Protein AF-A0A6V7MA58-F1 (afdb_monomer_lite)

Radius of gyration: 16.31 Å; chains: 1; bounding box: 36×34×51 Å

Structure (mmCIF, N/CA/C/O backbone):
data_AF-A0A6V7MA58-F1
#
_entry.id   AF-A0A6V7MA58-F1
#
loop_
_atom_site.group_PDB
_atom_site.id
_atom_site.type_symbol
_atom_site.label_atom_id
_atom_site.label_alt_id
_atom_site.label_comp_id
_atom_site.label_asym_id
_atom_site.label_entity_id
_atom_site.label_seq_id
_atom_site.pdbx_PDB_ins_code
_atom_site.Cartn_x
_atom_site.Cartn_y
_atom_site.Cartn_z
_atom_site.occupancy
_atom_site.B_iso_or_equiv
_atom_site.auth_seq_id
_atom_site.auth_comp_id
_atom_site.auth_asym_id
_atom_site.auth_atom_id
_atom_site.pdbx_PDB_model_num
ATOM 1 N N . PHE A 1 1 ? 10.858 -15.280 -13.497 1.00 64.12 1 PHE A N 1
ATOM 2 C CA . PHE A 1 1 ? 10.508 -16.595 -12.907 1.00 64.12 1 PHE A CA 1
ATOM 3 C C . PHE A 1 1 ? 9.187 -16.596 -12.134 1.00 64.12 1 PHE A C 1
ATOM 5 O O . PHE A 1 1 ? 8.558 -17.642 -12.085 1.00 64.12 1 PHE A O 1
ATOM 12 N N . MET A 1 2 ? 8.738 -15.466 -11.569 1.00 82.06 2 MET A N 1
ATOM 13 C CA . MET A 1 2 ? 7.497 -15.390 -10.778 1.00 82.06 2 MET A CA 1
ATOM 14 C C . MET A 1 2 ? 6.199 -15.415 -11.614 1.00 82.06 2 MET A C 1
ATOM 16 O O . MET A 1 2 ? 5.171 -15.884 -11.141 1.00 82.06 2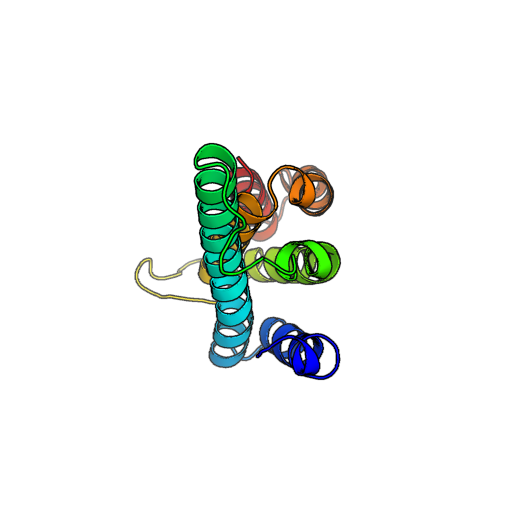 MET A O 1
ATOM 20 N N . GLU A 1 3 ? 6.257 -14.970 -12.872 1.00 86.44 3 GLU A N 1
ATOM 21 C CA . GLU A 1 3 ? 5.096 -14.755 -13.756 1.00 86.44 3 GLU A CA 1
ATOM 22 C C . GLU A 1 3 ? 4.090 -15.923 -13.848 1.00 86.44 3 GLU A C 1
ATOM 24 O O . GLU A 1 3 ? 2.900 -15.669 -13.667 1.00 86.44 3 GLU A O 1
ATOM 29 N N . PRO A 1 4 ? 4.500 -17.200 -14.010 1.00 90.25 4 PRO A N 1
ATOM 30 C CA . PRO A 1 4 ? 3.549 -18.317 -14.083 1.00 90.25 4 PRO A CA 1
ATOM 31 C C . PRO A 1 4 ? 2.786 -18.571 -12.775 1.00 90.25 4 PRO A C 1
ATOM 33 O O . PRO A 1 4 ? 1.743 -19.219 -12.786 1.00 90.25 4 PRO A O 1
ATOM 36 N N . TYR A 1 5 ? 3.318 -18.089 -11.650 1.00 92.38 5 TYR A N 1
ATOM 37 C CA . TYR A 1 5 ? 2.793 -18.335 -10.308 1.00 92.38 5 TYR A CA 1
ATOM 38 C C . TYR A 1 5 ? 2.060 -17.123 -9.732 1.00 92.38 5 TYR A C 1
ATOM 40 O O . TYR A 1 5 ? 1.258 -17.292 -8.814 1.00 92.38 5 TYR A O 1
ATOM 48 N N . MET A 1 6 ? 2.315 -15.921 -10.268 1.00 92.81 6 MET A N 1
ATOM 49 C CA . MET A 1 6 ? 1.823 -14.671 -9.694 1.00 92.81 6 MET A CA 1
ATOM 50 C C . MET A 1 6 ? 0.297 -14.642 -9.612 1.00 92.81 6 MET A C 1
ATOM 52 O O . MET A 1 6 ? -0.258 -14.551 -8.525 1.00 92.81 6 MET A O 1
ATOM 56 N N . GLY A 1 7 ? -0.387 -14.785 -10.747 1.00 88.75 7 GLY A N 1
ATOM 57 C CA . GLY A 1 7 ? -1.852 -14.801 -10.779 1.00 88.75 7 GLY A CA 1
ATOM 58 C C . GLY A 1 7 ? -2.472 -16.031 -10.098 1.00 88.75 7 GLY A C 1
ATOM 59 O O . GLY A 1 7 ? -3.339 -15.864 -9.243 1.00 88.75 7 GLY A O 1
ATOM 60 N N . PRO A 1 8 ? -2.055 -17.266 -10.446 1.00 91.06 8 PRO A N 1
ATOM 61 C CA . PRO A 1 8 ? -2.737 -18.469 -9.966 1.00 91.06 8 PRO A CA 1
ATOM 62 C C . PRO A 1 8 ? -2.562 -18.773 -8.476 1.00 91.06 8 PRO A C 1
ATOM 64 O O . PRO A 1 8 ? -3.412 -19.456 -7.910 1.00 91.06 8 PRO A O 1
ATOM 67 N N . ALA A 1 9 ? -1.460 -18.339 -7.857 1.00 93.44 9 ALA A N 1
ATOM 68 C CA . ALA A 1 9 ? -1.109 -18.767 -6.504 1.00 93.44 9 ALA A CA 1
ATOM 69 C C . ALA A 1 9 ? -0.612 -17.628 -5.614 1.00 93.44 9 ALA A C 1
ATOM 71 O O . ALA A 1 9 ? -1.154 -17.435 -4.531 1.00 93.44 9 ALA A O 1
ATOM 72 N N . LEU A 1 10 ? 0.398 -16.866 -6.040 1.00 95.50 10 LEU A N 1
ATOM 73 C CA . LEU A 1 10 ? 1.043 -15.902 -5.143 1.00 95.50 10 LEU A CA 1
ATOM 74 C C . LEU A 1 10 ? 0.101 -14.759 -4.766 1.00 95.50 10 LEU A C 1
ATOM 76 O O . LEU A 1 10 ? -0.019 -14.466 -3.586 1.00 95.50 10 LEU A O 1
ATOM 80 N N . PHE A 1 11 ? -0.616 -14.184 -5.734 1.00 97.06 11 PHE A N 1
ATOM 81 C CA . PHE A 1 11 ? -1.577 -13.108 -5.496 1.00 97.06 11 PHE A CA 1
ATOM 82 C C . PHE A 1 11 ? -2.646 -13.466 -4.446 1.00 97.06 11 PHE A C 1
ATOM 84 O O . PHE A 1 11 ? -2.759 -12.732 -3.465 1.00 97.06 11 PHE A O 1
ATOM 91 N N . PRO A 1 12 ? -3.426 -14.563 -4.583 1.00 97.12 12 PRO A N 1
ATOM 92 C CA . PRO A 1 12 ? -4.436 -14.886 -3.578 1.00 97.12 12 PRO A CA 1
ATOM 93 C C . PRO A 1 12 ? -3.822 -15.208 -2.208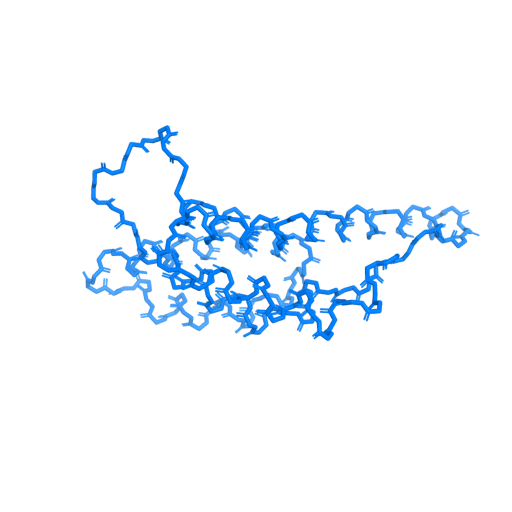 1.00 97.12 12 PRO A C 1
ATOM 95 O O . PRO A 1 12 ? -4.365 -14.761 -1.203 1.00 97.12 12 PRO A O 1
ATOM 98 N N . ILE A 1 13 ? -2.682 -15.912 -2.159 1.00 98.00 13 ILE A N 1
ATOM 99 C CA . ILE A 1 13 ? -2.011 -16.269 -0.897 1.00 98.00 13 ILE A CA 1
ATOM 100 C C . ILE A 1 13 ? -1.535 -15.018 -0.153 1.00 98.00 13 ILE A C 1
ATOM 102 O O . ILE A 1 13 ? -1.769 -14.883 1.046 1.00 98.00 13 ILE A O 1
ATOM 106 N N . THR A 1 14 ? -0.864 -14.093 -0.842 1.00 98.19 14 THR A N 1
ATOM 107 C CA . THR A 1 14 ? -0.298 -12.902 -0.196 1.00 98.19 14 THR A CA 1
ATOM 108 C C . THR A 1 14 ? -1.384 -11.903 0.174 1.00 98.19 14 THR A C 1
ATOM 110 O O . THR A 1 14 ? -1.308 -11.300 1.241 1.00 98.19 14 THR A O 1
ATOM 113 N N . LEU A 1 15 ? -2.441 -11.781 -0.637 1.00 98.06 15 LEU A N 1
ATOM 114 C CA . LEU A 1 15 ? -3.599 -10.953 -0.301 1.00 98.06 15 LEU A CA 1
ATOM 115 C C . LEU A 1 15 ? -4.362 -11.492 0.920 1.00 98.06 15 LEU A C 1
ATOM 117 O O . LEU A 1 15 ? -4.815 -10.707 1.752 1.00 98.06 15 LEU A O 1
ATOM 121 N N . GLU A 1 16 ? -4.511 -12.813 1.040 1.00 98.12 16 GLU A N 1
ATOM 122 C CA . GLU A 1 16 ? -5.082 -13.440 2.236 1.00 98.12 16 GLU A CA 1
ATOM 123 C C . GLU A 1 16 ? -4.187 -13.206 3.458 1.00 98.12 16 GLU A C 1
ATOM 125 O O . GLU A 1 16 ? -4.687 -12.796 4.505 1.00 98.12 16 GLU A O 1
ATOM 130 N N . ALA A 1 17 ? -2.867 -13.359 3.304 1.00 98.50 17 ALA A N 1
ATOM 131 C CA . ALA A 1 17 ? -1.909 -13.086 4.370 1.00 98.50 17 ALA A CA 1
ATOM 132 C C . ALA A 1 17 ? -2.025 -11.642 4.886 1.00 98.50 17 ALA A C 1
ATOM 134 O O . ALA A 1 17 ? -2.172 -11.455 6.090 1.00 98.50 17 ALA A O 1
ATOM 135 N N . MET A 1 18 ? -2.083 -10.635 4.001 1.00 98.44 18 MET A N 1
ATOM 136 C CA . MET A 1 18 ? -2.266 -9.221 4.383 1.00 98.44 18 MET A CA 1
ATOM 137 C C . MET A 1 18 ? -3.524 -8.976 5.229 1.00 98.44 18 MET A C 1
ATOM 139 O O . MET A 1 18 ? -3.548 -8.064 6.053 1.00 98.44 18 MET A O 1
ATOM 143 N N . ARG A 1 19 ? -4.585 -9.761 5.015 1.00 98.06 19 ARG A N 1
ATOM 144 C CA . ARG A 1 19 ? -5.864 -9.631 5.730 1.00 98.06 19 ARG A CA 1
ATOM 145 C C . ARG A 1 19 ? -5.900 -10.386 7.052 1.00 98.06 19 ARG A C 1
ATOM 147 O O . ARG A 1 19 ? -6.858 -10.218 7.796 1.00 98.06 19 ARG A O 1
ATOM 154 N N . SER A 1 20 ? -4.885 -11.193 7.346 1.00 98.00 20 SER A N 1
ATOM 155 C CA . SER A 1 20 ? -4.795 -11.957 8.586 1.00 98.00 20 SER A CA 1
ATOM 156 C C . SER A 1 20 ? -4.909 -11.055 9.818 1.00 98.00 20 SER A C 1
ATOM 158 O O . SER A 1 20 ? -4.357 -9.951 9.845 1.00 98.00 20 SER A O 1
ATOM 160 N N . ASP A 1 21 ? -5.590 -11.549 10.851 1.00 96.00 21 ASP A N 1
ATOM 161 C CA . ASP A 1 21 ? -5.599 -10.951 12.194 1.00 96.00 21 ASP A CA 1
ATOM 162 C C . ASP A 1 21 ? -4.353 -11.341 13.012 1.00 96.00 21 ASP A C 1
ATOM 164 O O . ASP A 1 21 ? -4.151 -10.849 14.115 1.00 96.00 21 ASP A O 1
ATOM 168 N N . ILE A 1 22 ? -3.520 -12.247 12.487 1.00 97.69 22 ILE A N 1
ATOM 169 C CA . ILE A 1 22 ? -2.215 -12.586 13.061 1.00 97.69 22 ILE A CA 1
ATOM 170 C C . ILE A 1 22 ? -1.179 -11.633 12.468 1.00 97.69 22 ILE A C 1
ATOM 172 O O . ILE A 1 22 ? -0.857 -11.751 11.281 1.00 97.69 22 ILE A O 1
ATOM 176 N N . ASP A 1 23 ? -0.644 -10.735 13.293 1.00 96.25 23 ASP A N 1
ATOM 177 C CA . ASP A 1 23 ? 0.266 -9.665 12.867 1.00 96.25 23 ASP A CA 1
ATOM 178 C C . ASP A 1 23 ? 1.477 -10.175 12.086 1.00 96.25 23 ASP A C 1
ATOM 180 O O . ASP A 1 23 ? 1.757 -9.663 11.008 1.00 96.25 23 ASP A O 1
ATOM 184 N N . GLU A 1 24 ? 2.139 -11.240 12.546 1.00 97.50 24 GLU A N 1
ATOM 185 C CA . GLU A 1 24 ? 3.292 -11.837 11.851 1.00 97.50 24 GLU A CA 1
ATOM 186 C C . GLU A 1 24 ? 2.954 -12.280 10.414 1.00 97.50 24 GLU A C 1
ATOM 188 O O . GLU A 1 24 ? 3.763 -12.142 9.496 1.00 97.50 24 GLU A O 1
ATOM 193 N N . VAL A 1 25 ? 1.733 -12.778 10.196 1.00 98.38 25 VAL A N 1
ATOM 194 C CA . VAL A 1 25 ? 1.257 -13.202 8.871 1.00 98.38 25 VAL A CA 1
ATOM 195 C C . VAL A 1 25 ? 0.897 -11.989 8.015 1.00 98.38 25 VAL A C 1
ATOM 197 O O . VAL A 1 25 ? 1.250 -11.944 6.835 1.00 98.38 25 VAL A O 1
ATOM 200 N N . ALA A 1 26 ? 0.229 -10.994 8.606 1.00 98.50 26 ALA A N 1
ATOM 201 C CA . ALA A 1 26 ? -0.116 -9.750 7.925 1.00 98.50 26 ALA A CA 1
ATOM 202 C C . ALA A 1 26 ? 1.133 -9.001 7.457 1.00 98.50 26 ALA A C 1
ATOM 204 O O . ALA A 1 26 ? 1.205 -8.608 6.292 1.00 98.50 26 ALA A O 1
ATOM 205 N N . LEU A 1 27 ? 2.136 -8.886 8.331 1.00 98.44 27 LEU A N 1
ATOM 206 C CA . LEU A 1 27 ? 3.433 -8.291 8.028 1.00 98.44 27 LEU A CA 1
ATOM 207 C C . LEU A 1 27 ? 4.085 -8.977 6.829 1.00 98.44 27 LEU A C 1
ATOM 209 O O . LEU A 1 27 ? 4.484 -8.295 5.894 1.00 98.44 27 LEU A O 1
ATOM 213 N N . GLN A 1 28 ? 4.112 -10.312 6.790 1.00 98.50 28 GLN A N 1
ATOM 214 C CA . GLN A 1 28 ? 4.716 -11.030 5.667 1.00 98.50 28 GLN A CA 1
ATOM 215 C C . GLN A 1 28 ? 3.961 -10.822 4.343 1.00 98.50 28 GLN A C 1
ATOM 217 O O . GLN A 1 28 ? 4.574 -10.766 3.274 1.00 98.50 28 GLN A O 1
ATOM 222 N N . GLY A 1 29 ? 2.631 -10.706 4.399 1.00 98.50 29 GLY A N 1
ATOM 223 C CA . GLY A 1 29 ? 1.810 -10.385 3.233 1.00 98.50 29 GLY A CA 1
ATOM 224 C C . GLY A 1 29 ? 2.065 -8.971 2.705 1.00 98.50 29 GLY A C 1
ATOM 225 O O . GLY A 1 29 ? 2.189 -8.789 1.496 1.00 98.50 29 GLY A O 1
ATOM 226 N N . ILE A 1 30 ? 2.163 -7.983 3.600 1.00 98.75 30 ILE A N 1
ATOM 227 C CA . ILE A 1 30 ? 2.451 -6.585 3.245 1.00 98.75 30 ILE A CA 1
ATOM 228 C C . ILE A 1 30 ? 3.871 -6.473 2.677 1.00 98.75 30 ILE A C 1
ATOM 230 O O . ILE A 1 30 ? 4.062 -5.910 1.602 1.00 98.75 30 ILE A O 1
ATOM 234 N N . GLU A 1 31 ? 4.842 -7.096 3.343 1.00 98.50 31 GLU A N 1
ATOM 235 C CA . GLU A 1 31 ? 6.251 -7.129 2.948 1.00 98.50 31 GLU A CA 1
ATOM 236 C C . GLU A 1 31 ? 6.447 -7.690 1.534 1.00 98.50 31 GLU A C 1
ATOM 238 O O . GLU A 1 31 ? 7.259 -7.184 0.762 1.00 98.50 31 GLU A O 1
ATOM 243 N N . PHE A 1 32 ? 5.671 -8.707 1.145 1.00 98.56 32 PHE A N 1
ATOM 244 C CA . PHE A 1 32 ? 5.702 -9.220 -0.224 1.00 98.56 32 PHE A CA 1
ATOM 245 C C . PHE A 1 32 ? 5.411 -8.121 -1.256 1.00 98.56 32 PHE A C 1
ATOM 247 O O . PHE A 1 32 ? 6.123 -8.010 -2.252 1.00 98.56 32 PHE A O 1
ATOM 254 N N . TRP A 1 33 ? 4.380 -7.306 -1.022 1.00 98.62 33 TRP A N 1
ATOM 255 C CA . TRP A 1 33 ? 3.978 -6.251 -1.952 1.00 98.62 33 TRP A CA 1
ATOM 256 C C . TRP A 1 33 ? 4.865 -5.012 -1.882 1.00 98.62 33 TRP A C 1
ATOM 258 O O . TRP A 1 33 ? 5.064 -4.385 -2.920 1.00 98.62 33 TRP A O 1
ATOM 268 N N . SER A 1 34 ? 5.456 -4.714 -0.722 1.00 98.62 34 SER A N 1
ATOM 269 C CA . SER A 1 34 ? 6.537 -3.726 -0.608 1.00 98.62 34 SER A CA 1
ATOM 270 C C . SER A 1 34 ? 7.719 -4.102 -1.506 1.00 98.62 34 SER A C 1
ATOM 272 O O . SER A 1 34 ? 8.110 -3.316 -2.362 1.00 98.62 34 SER A O 1
ATOM 274 N N . ASN A 1 35 ? 8.197 -5.348 -1.418 1.00 98.12 35 ASN A N 1
ATOM 275 C CA . ASN A 1 35 ? 9.299 -5.835 -2.255 1.00 98.12 35 ASN A CA 1
ATOM 276 C C . ASN A 1 35 ? 8.950 -5.861 -3.754 1.00 98.12 35 ASN A C 1
ATOM 278 O O . ASN A 1 35 ? 9.808 -5.595 -4.593 1.00 98.12 35 ASN A O 1
ATOM 282 N N . VAL A 1 36 ? 7.700 -6.186 -4.115 1.00 98.06 36 VAL A N 1
ATOM 283 C CA . VAL A 1 36 ? 7.252 -6.098 -5.517 1.00 98.06 36 VAL A CA 1
ATOM 284 C C . VAL A 1 36 ? 7.294 -4.651 -6.007 1.00 98.06 36 VAL A C 1
ATOM 286 O O . VAL A 1 36 ? 7.747 -4.420 -7.122 1.00 98.06 36 VAL A O 1
ATOM 289 N N . ALA A 1 37 ? 6.835 -3.691 -5.200 1.00 98.12 37 ALA A N 1
ATOM 290 C CA . ALA A 1 37 ? 6.856 -2.280 -5.569 1.00 98.12 37 ALA A CA 1
ATOM 291 C C . ALA A 1 37 ? 8.292 -1.762 -5.761 1.00 98.12 37 ALA A C 1
ATOM 293 O O . ALA A 1 37 ? 8.557 -1.134 -6.784 1.00 98.12 37 ALA A O 1
ATOM 294 N N . ASP A 1 38 ? 9.210 -2.084 -4.844 1.00 97.69 38 ASP A N 1
ATOM 295 C CA . ASP A 1 38 ? 10.626 -1.698 -4.938 1.00 97.69 38 ASP A CA 1
ATOM 296 C C . ASP A 1 38 ? 11.300 -2.265 -6.195 1.00 97.69 38 ASP A C 1
ATOM 298 O O . ASP A 1 38 ? 11.887 -1.520 -6.980 1.00 97.69 38 ASP A O 1
ATOM 302 N N . GLU A 1 39 ? 11.151 -3.568 -6.457 1.00 96.81 39 GLU A N 1
ATOM 303 C CA . GLU A 1 39 ? 11.722 -4.186 -7.663 1.00 96.81 39 GLU A CA 1
ATOM 304 C C . GLU A 1 39 ? 11.125 -3.569 -8.941 1.00 96.81 39 GLU A C 1
ATOM 306 O O . GLU A 1 39 ? 11.829 -3.376 -9.931 1.00 96.81 39 GLU A O 1
ATOM 311 N N . GLU A 1 40 ? 9.828 -3.242 -8.959 1.00 97.31 40 GLU A N 1
ATOM 312 C CA . GLU A 1 40 ? 9.205 -2.617 -10.131 1.00 97.31 40 GLU A CA 1
ATOM 313 C C . GLU A 1 40 ? 9.643 -1.158 -10.341 1.00 97.31 40 GLU A C 1
ATOM 315 O O . GLU A 1 40 ? 9.694 -0.723 -11.495 1.00 97.31 40 GLU A O 1
ATOM 320 N N . VAL A 1 41 ? 10.019 -0.433 -9.280 1.00 96.56 41 VAL A N 1
ATOM 321 C CA . VAL A 1 41 ? 10.672 0.885 -9.381 1.00 96.56 41 VAL A CA 1
ATOM 322 C C . VAL A 1 41 ? 12.062 0.746 -10.002 1.00 96.56 41 VAL A C 1
ATOM 324 O O . VAL A 1 41 ? 12.351 1.425 -10.990 1.00 96.56 41 VAL A O 1
ATOM 327 N N . ASP A 1 42 ? 12.889 -0.175 -9.502 1.00 96.12 42 ASP A N 1
ATOM 328 C CA . ASP A 1 42 ? 14.236 -0.423 -10.035 1.00 96.12 42 ASP A CA 1
ATOM 329 C C . ASP A 1 42 ? 14.195 -0.816 -11.522 1.00 96.12 42 ASP A C 1
ATOM 331 O O . ASP A 1 42 ? 14.970 -0.313 -12.340 1.00 96.12 42 ASP A O 1
ATOM 335 N N . LEU A 1 43 ? 13.241 -1.671 -11.907 1.00 95.81 43 LEU A N 1
ATOM 336 C CA . LEU A 1 43 ? 13.031 -2.060 -13.304 1.00 95.81 43 LEU A CA 1
ATOM 337 C C . LEU A 1 43 ? 12.599 -0.878 -14.185 1.00 95.81 43 LEU A C 1
ATOM 339 O O . LEU A 1 43 ? 13.005 -0.811 -15.346 1.00 95.81 43 LEU A O 1
ATOM 343 N N . SER A 1 44 ? 11.798 0.050 -13.654 1.00 94.56 44 SER A N 1
ATOM 344 C CA . SER A 1 44 ? 11.404 1.272 -14.366 1.00 94.56 44 SER A CA 1
ATOM 345 C C . SER A 1 44 ? 12.600 2.206 -14.585 1.00 94.56 44 SER A C 1
ATOM 347 O O . SER A 1 44 ? 12.740 2.805 -15.653 1.00 94.56 44 SER A O 1
ATOM 349 N N . MET A 1 45 ? 13.504 2.299 -13.605 1.00 93.81 45 MET A N 1
ATOM 350 C CA . MET A 1 45 ? 14.753 3.053 -13.747 1.00 93.81 45 MET A CA 1
ATOM 351 C C . MET A 1 45 ? 15.675 2.424 -14.803 1.00 93.81 45 MET A C 1
ATOM 353 O O . MET A 1 45 ? 16.159 3.133 -15.687 1.00 93.81 45 MET A O 1
ATOM 357 N N . GLU A 1 46 ? 15.861 1.097 -14.774 1.00 94.56 46 GLU A N 1
ATOM 358 C CA . GLU A 1 46 ? 16.654 0.372 -15.783 1.00 94.56 46 GLU A CA 1
ATOM 359 C C . GLU A 1 46 ? 16.093 0.582 -17.200 1.00 94.56 46 GLU A C 1
ATOM 361 O O . GLU A 1 46 ? 16.852 0.784 -18.153 1.00 94.56 46 GLU A O 1
ATOM 366 N N . GLU A 1 47 ? 14.765 0.553 -17.352 1.00 93.94 47 GLU A N 1
ATOM 367 C CA . GLU A 1 47 ? 14.094 0.814 -18.626 1.00 93.94 47 GLU A CA 1
ATOM 368 C C . GLU A 1 47 ? 14.394 2.224 -19.152 1.00 93.94 47 GLU A C 1
ATOM 370 O O . GLU A 1 47 ? 14.751 2.372 -20.326 1.00 93.94 47 GLU A O 1
ATOM 375 N N . GLY A 1 48 ? 14.323 3.240 -18.286 1.00 93.38 48 GLY A N 1
ATOM 376 C CA . GLY A 1 48 ? 14.674 4.620 -18.624 1.00 93.38 48 GLY A CA 1
ATOM 377 C C . GLY A 1 48 ? 16.123 4.763 -19.099 1.00 93.38 48 GLY A C 1
ATOM 378 O O . GLY A 1 48 ? 16.372 5.282 -20.189 1.00 93.38 48 GLY A O 1
ATOM 379 N N . GLU A 1 49 ? 17.084 4.225 -18.344 1.00 94.62 49 GLU A N 1
ATOM 380 C CA . GLU A 1 49 ? 18.510 4.263 -18.704 1.00 94.62 49 GLU A CA 1
ATOM 381 C C . GLU A 1 49 ? 18.811 3.514 -20.012 1.00 94.62 49 GLU A C 1
ATOM 383 O O . GLU A 1 49 ? 19.630 3.945 -20.832 1.00 94.62 49 GLU A O 1
ATOM 388 N N . ALA A 1 50 ? 18.165 2.364 -20.226 1.00 94.38 50 ALA A N 1
ATOM 389 C CA . ALA A 1 50 ? 18.305 1.601 -21.458 1.00 94.38 50 ALA A CA 1
ATOM 390 C C . ALA A 1 50 ? 17.778 2.398 -22.659 1.00 94.38 50 ALA A C 1
ATOM 392 O O . ALA A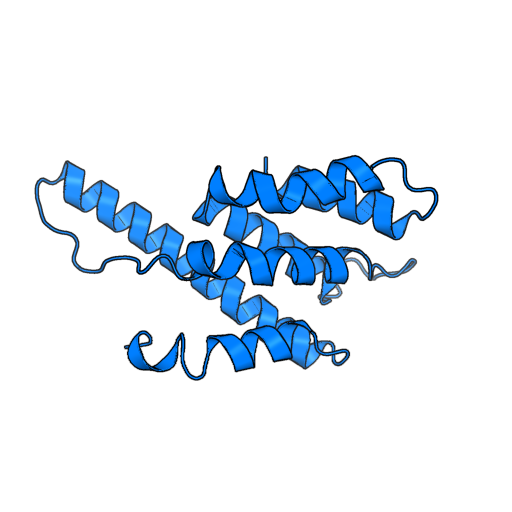 1 50 ? 18.457 2.470 -23.692 1.00 94.38 50 ALA A O 1
ATOM 393 N N . HIS A 1 51 ? 16.622 3.050 -22.496 1.00 93.56 51 HIS A N 1
ATOM 394 C CA . HIS A 1 51 ? 16.019 3.906 -23.510 1.00 93.56 51 HIS A CA 1
ATOM 395 C C . HIS A 1 51 ? 16.927 5.087 -23.882 1.00 93.56 51 HIS A C 1
ATOM 397 O O . HIS A 1 51 ? 17.194 5.296 -25.067 1.00 93.56 51 HIS A O 1
ATOM 403 N N . GLU A 1 52 ? 17.474 5.802 -22.895 1.00 95.06 52 GLU A N 1
ATOM 404 C CA . GLU A 1 52 ? 18.430 6.899 -23.115 1.00 95.06 52 GLU A CA 1
ATOM 405 C C . GLU A 1 52 ? 19.722 6.426 -23.799 1.00 95.06 52 GLU A C 1
ATOM 407 O O . GLU A 1 52 ? 20.269 7.110 -24.667 1.00 95.06 52 GLU A O 1
ATOM 412 N N . GLY A 1 53 ? 20.188 5.221 -23.463 1.00 94.12 53 GLY A N 1
ATOM 413 C CA . GLY A 1 53 ? 21.338 4.577 -24.095 1.00 94.12 53 GLY A CA 1
ATOM 414 C C . GLY A 1 53 ? 21.065 3.976 -25.480 1.00 94.12 53 GLY A C 1
ATOM 415 O O . GLY A 1 53 ? 21.979 3.403 -26.076 1.00 94.12 53 GLY A O 1
ATOM 416 N N . GLY A 1 54 ? 19.832 4.054 -25.995 1.00 95.12 54 GLY A N 1
ATOM 417 C CA . GLY A 1 54 ? 19.447 3.494 -27.293 1.00 95.12 54 GLY A CA 1
ATOM 418 C C . GLY A 1 54 ? 19.530 1.964 -27.366 1.00 95.12 54 GLY A C 1
ATOM 419 O O . GLY A 1 54 ? 19.731 1.408 -28.449 1.00 95.12 54 GLY A O 1
ATOM 420 N N . ARG A 1 55 ? 19.406 1.273 -26.226 1.00 93.94 55 ARG A N 1
ATOM 421 C CA . ARG A 1 55 ? 19.460 -0.192 -26.115 1.00 93.94 55 ARG A CA 1
ATOM 422 C C . ARG A 1 55 ? 18.172 -0.742 -25.491 1.00 93.94 55 ARG A C 1
ATOM 424 O O . ARG A 1 55 ? 17.513 -0.038 -24.736 1.00 93.94 55 ARG A O 1
ATOM 431 N N . PRO A 1 56 ? 17.788 -1.997 -25.773 1.00 90.94 56 PRO A N 1
ATOM 432 C CA . PRO A 1 56 ? 16.684 -2.622 -25.051 1.00 90.94 56 PRO A CA 1
ATOM 433 C C . PRO A 1 56 ? 17.073 -2.895 -23.582 1.00 90.94 56 PRO A C 1
ATOM 435 O O . PRO A 1 56 ? 18.244 -3.203 -23.324 1.00 90.94 56 PRO A O 1
ATOM 438 N N . PRO A 1 57 ? 16.120 -2.821 -22.633 1.00 92.00 57 PRO A N 1
ATOM 439 C CA . PRO A 1 57 ? 16.367 -3.177 -21.237 1.00 92.00 57 PRO A CA 1
ATOM 440 C C . PRO A 1 57 ? 16.601 -4.684 -21.083 1.00 92.00 57 PRO A C 1
ATOM 442 O O . PRO A 1 57 ? 16.131 -5.489 -21.894 1.00 92.00 57 PRO A O 1
ATOM 445 N N . SER A 1 58 ? 17.357 -5.083 -20.055 1.00 89.12 58 SER A N 1
ATOM 446 C CA . SER A 1 58 ? 17.694 -6.496 -19.837 1.00 89.12 58 SER A CA 1
ATOM 447 C C . SER A 1 58 ? 16.558 -7.261 -19.159 1.00 89.12 58 SER A C 1
ATOM 449 O O . SER A 1 58 ? 16.346 -8.449 -19.424 1.00 89.12 58 SER A O 1
ATOM 451 N N . LYS A 1 59 ? 15.796 -6.557 -18.323 1.00 88.94 59 LYS A N 1
ATOM 452 C CA . LYS A 1 59 ? 14.571 -7.017 -17.680 1.00 88.94 59 LYS A CA 1
ATOM 453 C C . LYS A 1 59 ? 13.485 -5.967 -17.865 1.00 88.94 59 LYS A C 1
ATOM 455 O O . LYS A 1 59 ? 13.770 -4.796 -18.063 1.00 88.94 59 LYS A O 1
ATOM 460 N N . VAL A 1 60 ? 12.232 -6.402 -17.811 1.00 89.81 60 VAL A N 1
ATOM 461 C CA . VAL A 1 60 ? 11.071 -5.513 -17.910 1.00 89.81 60 VAL A CA 1
ATOM 462 C C . VAL A 1 60 ? 10.121 -5.793 -16.760 1.00 89.81 60 VAL A C 1
ATOM 464 O O . VAL A 1 60 ? 9.883 -6.959 -16.420 1.00 89.81 60 VAL A O 1
ATOM 467 N N . SER A 1 61 ? 9.573 -4.724 -16.187 1.00 93.19 61 SER A N 1
ATOM 468 C CA . SER A 1 61 ? 8.493 -4.821 -15.211 1.00 93.19 61 SER A CA 1
ATOM 469 C C . SER A 1 61 ? 7.261 -5.476 -15.841 1.00 93.19 61 SER A C 1
ATOM 471 O O . SER A 1 61 ? 7.020 -5.400 -17.051 1.00 93.19 61 SER A O 1
ATOM 473 N N . ARG A 1 62 ? 6.482 -6.175 -15.014 1.00 94.44 62 ARG A N 1
ATOM 474 C CA . ARG A 1 62 ? 5.177 -6.726 -15.407 1.00 94.44 62 ARG A CA 1
ATOM 475 C C . ARG A 1 62 ? 4.019 -5.918 -14.830 1.00 94.44 62 ARG A C 1
ATOM 477 O O . ARG A 1 62 ? 2.871 -6.241 -15.130 1.00 94.44 62 ARG A O 1
ATOM 484 N N . TYR A 1 63 ? 4.324 -4.869 -14.067 1.00 95.69 63 TYR A N 1
ATOM 485 C CA . TYR A 1 63 ? 3.367 -3.971 -13.431 1.00 95.69 63 TYR A CA 1
ATOM 486 C C . TYR A 1 63 ? 2.360 -4.717 -12.544 1.00 95.69 63 TYR A C 1
ATOM 488 O O . TYR A 1 63 ? 1.159 -4.425 -12.548 1.00 95.69 63 TYR A O 1
ATOM 496 N N . TYR A 1 64 ? 2.842 -5.709 -11.793 1.00 97.44 64 TYR A N 1
ATOM 497 C CA . TYR A 1 64 ? 2.048 -6.465 -10.836 1.00 97.44 64 TYR A CA 1
ATOM 498 C C . TYR A 1 64 ? 1.488 -5.561 -9.743 1.00 97.44 64 TYR A C 1
ATOM 500 O O . TYR A 1 64 ? 0.308 -5.700 -9.418 1.00 97.44 64 TYR A O 1
ATOM 508 N N . ALA A 1 65 ? 2.286 -4.623 -9.216 1.00 97.50 65 ALA A N 1
ATOM 509 C CA . ALA A 1 65 ? 1.827 -3.674 -8.205 1.00 97.50 65 ALA A CA 1
ATOM 510 C C . ALA A 1 65 ? 0.643 -2.860 -8.743 1.00 97.50 65 ALA A C 1
ATOM 512 O O . ALA A 1 65 ? -0.439 -2.853 -8.150 1.00 97.50 65 ALA A O 1
ATOM 513 N N . LYS A 1 66 ? 0.799 -2.291 -9.947 1.00 97.38 66 LYS A N 1
ATOM 514 C CA . LYS A 1 66 ? -0.248 -1.523 -10.636 1.00 97.38 66 LYS A CA 1
ATOM 515 C C . LYS A 1 66 ? -1.518 -2.341 -10.875 1.00 97.38 66 LYS A C 1
ATOM 517 O O . LYS A 1 66 ? -2.619 -1.846 -10.643 1.00 97.38 66 LYS A O 1
ATOM 522 N N . GLY A 1 67 ? -1.383 -3.592 -11.319 1.00 97.31 67 GLY A N 1
ATOM 523 C CA . GLY A 1 67 ? -2.518 -4.493 -11.547 1.00 97.31 67 GLY A CA 1
ATOM 524 C C . GLY A 1 67 ? -3.248 -4.909 -10.264 1.00 97.31 67 GLY A C 1
ATOM 525 O O . GLY A 1 67 ? -4.441 -5.212 -10.305 1.00 97.31 67 GLY A O 1
ATOM 526 N N . ALA A 1 68 ? -2.555 -4.899 -9.126 1.00 97.94 68 ALA A N 1
ATOM 527 C CA . ALA A 1 68 ? -3.089 -5.306 -7.834 1.00 97.94 68 ALA A CA 1
ATOM 528 C C . ALA A 1 68 ? -3.671 -4.147 -7.002 1.00 97.94 68 ALA A C 1
ATOM 530 O O . ALA A 1 68 ? -4.413 -4.417 -6.056 1.00 97.94 68 ALA A O 1
ATOM 531 N N . LEU A 1 69 ? -3.408 -2.879 -7.353 1.00 98.31 69 LEU A N 1
ATOM 532 C CA . LEU A 1 69 ? -3.789 -1.689 -6.568 1.00 98.31 69 LEU A CA 1
ATOM 533 C C . LEU A 1 69 ? -5.223 -1.712 -6.033 1.00 98.31 69 LEU A C 1
ATOM 535 O O . LEU A 1 69 ? -5.446 -1.443 -4.853 1.00 98.31 69 LEU A O 1
ATOM 539 N N . MET A 1 70 ? -6.195 -2.078 -6.876 1.00 98.12 70 MET A N 1
ATOM 540 C CA . MET A 1 70 ? -7.611 -2.102 -6.488 1.00 98.12 70 MET A CA 1
ATOM 541 C C . MET A 1 70 ? -7.927 -3.082 -5.345 1.00 98.12 70 MET A C 1
ATOM 543 O O . MET A 1 70 ? -8.963 -2.945 -4.698 1.00 98.12 70 MET A O 1
ATOM 547 N N . TYR A 1 71 ? -7.055 -4.064 -5.108 1.00 98.38 71 TYR A N 1
ATOM 548 C CA . TYR A 1 71 ? -7.170 -5.055 -4.040 1.00 98.38 71 TYR A CA 1
ATOM 549 C C . TYR A 1 71 ? -6.273 -4.729 -2.845 1.00 98.38 71 TYR A C 1
ATOM 551 O O . TYR A 1 71 ? -6.685 -4.971 -1.712 1.00 98.38 71 TYR A O 1
ATOM 559 N N . LEU A 1 72 ? -5.078 -4.181 -3.091 1.00 98.62 72 LEU A N 1
ATOM 560 C CA . LEU A 1 72 ? -4.095 -3.872 -2.049 1.00 98.62 72 LEU A CA 1
ATOM 561 C C . LEU A 1 72 ? -4.485 -2.635 -1.246 1.00 98.62 72 LEU A C 1
ATOM 563 O O . LEU A 1 72 ? -4.524 -2.689 -0.019 1.00 98.62 72 LEU A O 1
ATOM 567 N N . VAL A 1 73 ? -4.818 -1.536 -1.930 1.00 98.56 73 VAL A N 1
ATOM 568 C CA . VAL A 1 73 ? -5.067 -0.239 -1.287 1.00 98.56 73 VAL A CA 1
ATOM 569 C C . VAL A 1 73 ? -6.173 -0.317 -0.226 1.00 98.56 73 VAL A C 1
ATOM 571 O O . VAL A 1 73 ? -5.938 0.173 0.877 1.00 98.56 73 VAL A O 1
ATOM 574 N N . PRO A 1 74 ? -7.331 -0.971 -0.463 1.00 98.38 74 PRO A N 1
ATOM 575 C CA . PRO A 1 74 ? -8.348 -1.113 0.578 1.00 98.38 74 PRO A CA 1
ATOM 576 C C . PRO A 1 74 ? -7.851 -1.853 1.827 1.00 98.38 74 PRO A C 1
ATOM 578 O O . PRO A 1 74 ? -8.198 -1.461 2.936 1.00 98.38 74 PRO A O 1
ATOM 581 N N . VAL A 1 75 ? -7.022 -2.891 1.661 1.00 98.50 75 VAL A N 1
ATOM 582 C CA . VAL A 1 75 ? -6.480 -3.674 2.785 1.00 98.50 75 VAL A CA 1
ATOM 583 C C . VAL A 1 75 ? -5.460 -2.856 3.573 1.00 98.50 75 VAL A C 1
ATOM 585 O O . VAL A 1 75 ? -5.510 -2.834 4.798 1.00 98.50 75 VAL A O 1
ATOM 588 N N . LEU A 1 76 ? -4.568 -2.141 2.884 1.00 98.69 76 LEU A N 1
ATOM 589 C CA . LEU A 1 76 ? -3.585 -1.262 3.523 1.00 98.69 76 LEU A CA 1
ATOM 590 C C . LEU A 1 76 ? -4.268 -0.139 4.309 1.00 98.69 76 LEU A C 1
ATOM 592 O O . LEU A 1 76 ? -3.922 0.105 5.460 1.00 98.69 76 LEU A O 1
ATOM 596 N N . ILE A 1 77 ? -5.284 0.495 3.721 1.00 98.31 77 ILE A N 1
ATOM 597 C CA . ILE A 1 77 ? -6.090 1.523 4.388 1.00 98.31 77 ILE A CA 1
ATOM 598 C C . ILE A 1 77 ? -6.794 0.959 5.623 1.00 98.31 77 ILE A C 1
ATOM 600 O O . ILE A 1 77 ? -6.802 1.606 6.666 1.00 98.31 77 ILE A O 1
ATOM 604 N N . GLU A 1 78 ? -7.362 -0.245 5.541 1.00 97.75 78 GLU A N 1
ATOM 605 C CA . GLU A 1 78 ? -7.968 -0.888 6.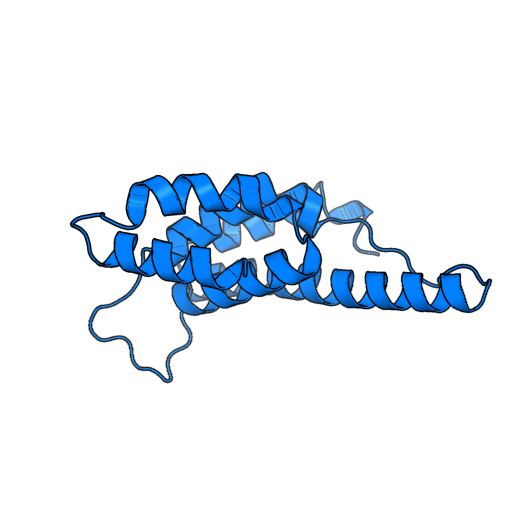705 1.00 97.75 78 GLU A CA 1
ATOM 606 C C . GLU A 1 78 ? -6.934 -1.114 7.817 1.00 97.75 78 GLU A C 1
ATOM 608 O O . GLU A 1 78 ? -7.198 -0.774 8.972 1.00 97.75 78 GLU A O 1
ATOM 613 N N . LYS A 1 79 ? -5.743 -1.629 7.482 1.00 97.81 79 LYS A N 1
ATOM 614 C CA . LYS A 1 79 ? -4.652 -1.826 8.450 1.00 97.81 79 LYS A CA 1
ATOM 615 C C . LYS A 1 79 ? -4.174 -0.515 9.067 1.00 97.81 79 LYS A C 1
ATOM 617 O O . LYS A 1 79 ? -3.943 -0.491 10.272 1.00 97.81 79 LYS A O 1
ATOM 622 N N . LEU A 1 80 ? -4.135 0.575 8.299 1.00 97.75 80 LEU A N 1
ATOM 623 C CA . LEU A 1 80 ? -3.827 1.905 8.830 1.00 97.75 80 LEU A CA 1
ATOM 624 C C . LEU A 1 80 ? -4.802 2.336 9.929 1.00 97.75 80 LEU A C 1
ATOM 626 O O . LEU A 1 80 ? -4.397 3.070 10.810 1.00 97.75 80 LEU A O 1
ATOM 630 N N . THR A 1 81 ? -6.059 1.874 9.937 1.00 97.25 81 THR A N 1
ATOM 631 C CA . THR A 1 81 ? -7.025 2.219 11.006 1.00 97.25 81 THR A CA 1
ATOM 632 C C . THR A 1 81 ? -6.839 1.427 12.304 1.00 97.25 81 THR A C 1
ATOM 634 O O . THR A 1 81 ? -7.615 1.592 13.246 1.00 97.25 81 THR A O 1
ATOM 637 N N . LYS A 1 82 ? -5.855 0.524 12.369 1.00 95.25 82 LYS A N 1
ATOM 638 C CA . LYS A 1 82 ? -5.605 -0.351 13.524 1.00 95.25 82 LYS A CA 1
ATOM 639 C C . LYS A 1 82 ? -4.516 0.206 14.442 1.00 95.25 82 LYS A C 1
ATOM 641 O O . LYS A 1 82 ? -3.786 -0.568 15.047 1.00 95.25 82 LYS A O 1
ATOM 646 N N . GLN A 1 83 ? -4.399 1.532 14.553 1.00 92.50 83 GLN A N 1
ATOM 647 C CA . GLN A 1 83 ? -3.426 2.140 15.463 1.00 92.50 83 GLN A CA 1
ATOM 648 C C . GLN A 1 83 ? -3.778 1.860 16.934 1.00 92.50 83 GLN A C 1
ATOM 650 O O . GLN A 1 83 ? -4.948 1.938 17.346 1.00 92.50 83 GLN A O 1
ATOM 655 N N . GLU A 1 84 ? -2.752 1.600 17.741 1.00 88.31 84 GLU A N 1
ATOM 656 C CA . GLU A 1 84 ? -2.857 1.526 19.199 1.00 88.31 84 GLU A CA 1
ATOM 657 C C . GLU A 1 84 ? -2.603 2.902 19.837 1.00 88.31 84 GLU A C 1
ATOM 659 O O . GLU A 1 84 ? -1.841 3.710 19.318 1.00 88.31 84 GLU A O 1
ATOM 664 N N . GLU A 1 85 ? -3.273 3.207 20.956 1.00 81.38 85 GLU A N 1
ATOM 665 C CA . GLU A 1 85 ? -3.139 4.518 21.632 1.00 81.38 85 GLU A CA 1
ATOM 666 C C . GLU A 1 85 ? -1.792 4.693 22.342 1.00 81.38 85 GLU A C 1
ATOM 668 O O . GLU A 1 85 ? -1.358 5.819 22.576 1.00 81.38 85 GLU A O 1
ATOM 673 N N . PHE A 1 86 ? -1.150 3.579 22.689 1.00 83.38 86 PHE A N 1
ATOM 674 C CA . PHE A 1 86 ? 0.121 3.524 23.405 1.00 83.38 86 PHE A CA 1
ATOM 675 C C . PHE A 1 86 ? 1.105 2.626 22.653 1.00 83.38 86 PHE A C 1
ATOM 677 O O . PHE A 1 86 ? 1.728 1.756 23.253 1.00 83.38 86 PHE A O 1
ATOM 684 N N . ASP A 1 87 ? 1.175 2.813 21.335 1.00 79.88 87 ASP A N 1
ATOM 685 C CA . ASP A 1 87 ? 2.143 2.132 20.479 1.00 79.88 87 ASP A CA 1
ATOM 686 C C . ASP A 1 87 ? 3.559 2.611 20.828 1.00 79.88 87 ASP A C 1
ATOM 688 O O . ASP A 1 87 ? 3.802 3.821 20.916 1.00 79.88 87 ASP A O 1
ATOM 692 N N . ASP A 1 88 ? 4.480 1.676 21.058 1.00 84.44 88 ASP A N 1
ATOM 693 C CA . ASP A 1 88 ? 5.896 2.003 21.214 1.00 84.44 88 ASP A CA 1
ATOM 694 C C . ASP A 1 88 ? 6.426 2.478 19.853 1.00 84.44 88 ASP A C 1
ATOM 696 O O . ASP A 1 88 ? 6.131 1.886 18.811 1.00 84.44 88 ASP A O 1
ATOM 700 N N . GLU A 1 89 ? 7.193 3.568 19.820 1.00 76.75 89 GLU A N 1
ATOM 701 C CA . GLU A 1 89 ? 7.757 4.077 18.567 1.00 76.75 89 GLU A CA 1
ATOM 702 C C . GLU A 1 89 ? 8.667 3.028 17.907 1.00 76.75 89 GLU A C 1
ATOM 704 O O . GLU A 1 89 ? 8.647 2.910 16.677 1.00 76.75 89 GLU A O 1
ATOM 709 N N . ASP A 1 90 ? 9.347 2.206 18.713 1.00 85.12 90 ASP A N 1
ATOM 710 C CA . ASP A 1 90 ? 10.282 1.173 18.261 1.00 85.12 90 ASP A CA 1
ATOM 711 C C . ASP A 1 90 ? 9.595 -0.119 17.761 1.00 85.12 90 ASP A C 1
ATOM 713 O O . ASP A 1 90 ? 10.229 -0.924 17.071 1.00 85.12 90 ASP A O 1
ATOM 717 N N . ASP A 1 91 ? 8.301 -0.321 18.042 1.00 89.44 91 ASP A N 1
ATOM 718 C CA . ASP A 1 91 ? 7.585 -1.539 17.643 1.00 89.44 91 ASP A CA 1
ATOM 719 C C . ASP A 1 91 ? 7.168 -1.506 16.165 1.00 89.44 91 ASP A C 1
ATOM 721 O O . ASP A 1 91 ? 6.575 -0.544 15.678 1.00 89.44 91 ASP A O 1
ATOM 725 N N . TRP A 1 92 ? 7.433 -2.583 15.421 1.00 93.56 92 TRP A N 1
ATOM 726 C CA . TRP A 1 92 ? 7.014 -2.709 14.022 1.00 93.56 92 TRP A CA 1
ATOM 727 C C . TRP A 1 92 ? 5.732 -3.533 13.898 1.00 93.56 92 TRP A C 1
ATOM 729 O O . TRP A 1 92 ? 5.750 -4.756 14.033 1.00 93.56 92 TRP A O 1
ATOM 739 N N . ASN A 1 93 ? 4.618 -2.861 13.607 1.00 95.19 93 ASN A N 1
ATOM 740 C CA . ASN A 1 93 ? 3.288 -3.466 13.528 1.00 95.19 93 ASN A CA 1
ATOM 741 C C . ASN A 1 93 ? 2.667 -3.346 12.116 1.00 95.19 93 ASN A C 1
ATOM 743 O O . ASN A 1 93 ? 3.176 -2.604 11.263 1.00 95.19 93 ASN A O 1
ATOM 747 N N . PRO A 1 94 ? 1.554 -4.057 11.832 1.00 97.31 94 PRO A N 1
ATOM 748 C CA . PRO A 1 94 ? 0.913 -4.016 10.517 1.00 97.31 94 PRO A CA 1
ATOM 749 C C . PRO A 1 94 ? 0.460 -2.624 10.064 1.00 97.31 94 PRO A C 1
ATOM 751 O O . PRO A 1 94 ? 0.440 -2.373 8.863 1.00 97.31 94 PRO A O 1
ATOM 754 N N . SER A 1 95 ? 0.111 -1.717 10.983 1.00 96.62 95 SER A N 1
ATOM 755 C CA . SER A 1 95 ? -0.281 -0.345 10.631 1.00 96.62 95 SER A CA 1
ATOM 756 C C . SER A 1 95 ? 0.911 0.447 10.079 1.00 96.62 95 SER A C 1
ATOM 758 O O . SER A 1 95 ? 0.840 0.983 8.970 1.00 96.62 95 SER A O 1
ATOM 760 N N . LYS A 1 96 ? 2.049 0.443 10.789 1.00 95.56 96 LYS A N 1
ATOM 761 C CA . LYS A 1 96 ? 3.295 1.089 10.333 1.00 95.56 96 LYS A CA 1
ATOM 762 C C . LYS A 1 96 ? 3.776 0.499 9.004 1.00 95.56 96 LYS A C 1
ATOM 764 O O . LYS A 1 96 ? 4.078 1.243 8.068 1.00 95.56 96 LYS A O 1
ATOM 769 N N . SER A 1 97 ? 3.757 -0.831 8.889 1.00 97.62 97 SER A N 1
ATOM 770 C CA . SER A 1 97 ? 4.105 -1.537 7.651 1.00 97.62 97 SER A CA 1
ATOM 771 C C . SER A 1 97 ? 3.178 -1.175 6.489 1.00 97.62 97 SER A C 1
ATOM 773 O O . SER A 1 97 ? 3.654 -0.926 5.380 1.00 97.62 97 SER A O 1
ATOM 775 N N . ALA A 1 98 ? 1.869 -1.053 6.733 1.00 98.31 98 ALA A N 1
ATOM 776 C CA . ALA A 1 98 ? 0.915 -0.650 5.708 1.00 98.31 98 ALA A CA 1
ATOM 777 C C . ALA A 1 98 ? 1.162 0.777 5.197 1.00 98.31 98 ALA A C 1
ATOM 779 O O . ALA A 1 98 ? 1.037 1.019 3.998 1.00 98.31 98 ALA A O 1
ATOM 780 N N . GLY A 1 99 ? 1.550 1.704 6.079 1.00 97.69 99 GLY A N 1
ATOM 781 C CA . GLY A 1 99 ? 1.921 3.069 5.700 1.00 97.69 99 GLY A CA 1
ATOM 782 C C . GLY A 1 99 ? 3.132 3.116 4.769 1.00 97.69 99 GLY A C 1
ATOM 783 O O . GLY A 1 99 ? 3.076 3.765 3.724 1.00 97.69 99 GLY A O 1
ATOM 784 N N . VAL A 1 100 ? 4.193 2.373 5.100 1.00 97.88 100 VAL A N 1
ATOM 785 C CA . VAL A 1 100 ? 5.380 2.262 4.236 1.00 97.88 100 VAL A CA 1
ATOM 786 C C . VAL A 1 100 ? 5.034 1.594 2.907 1.00 97.88 100 VAL A C 1
ATOM 788 O O . VAL A 1 100 ? 5.378 2.121 1.854 1.00 97.88 100 VAL A O 1
ATOM 791 N N . CYS A 1 101 ? 4.284 0.491 2.925 1.00 98.62 101 CYS A N 1
ATOM 792 C CA . CYS A 1 101 ? 3.853 -0.182 1.700 1.00 98.62 101 CYS A CA 1
ATOM 793 C C . CYS A 1 101 ? 3.030 0.748 0.792 1.00 98.62 101 CYS A C 1
ATOM 795 O O . CYS A 1 101 ? 3.227 0.768 -0.422 1.00 98.62 101 CYS A O 1
ATOM 797 N N . LEU A 1 102 ? 2.146 1.574 1.365 1.00 98.56 102 LEU A N 1
ATOM 798 C CA . LEU A 1 102 ? 1.363 2.546 0.603 1.00 98.56 102 LEU A CA 1
ATOM 799 C C . LEU A 1 102 ? 2.246 3.620 -0.053 1.00 98.56 102 LEU A C 1
ATOM 801 O O . LEU A 1 102 ? 1.982 3.986 -1.197 1.00 98.56 102 LEU A O 1
ATOM 805 N N . MET A 1 103 ? 3.303 4.081 0.629 1.00 98.31 103 MET A N 1
ATOM 806 C CA . MET A 1 103 ? 4.297 5.001 0.055 1.00 98.31 103 MET A CA 1
ATOM 807 C C . MET A 1 103 ? 5.058 4.365 -1.110 1.00 98.31 103 MET A C 1
ATOM 809 O O . MET A 1 103 ? 5.182 4.977 -2.168 1.00 98.31 103 MET A O 1
ATOM 813 N N . LEU A 1 104 ? 5.517 3.122 -0.948 1.00 98.38 104 LEU A N 1
ATOM 814 C CA . LEU A 1 104 ? 6.219 2.394 -2.009 1.00 98.38 104 LEU A CA 1
ATOM 815 C C . LEU A 1 104 ? 5.320 2.177 -3.229 1.00 98.38 104 LEU A C 1
ATOM 817 O O . LEU A 1 104 ? 5.733 2.412 -4.363 1.00 98.38 104 LEU A O 1
ATOM 821 N N . LEU A 1 105 ? 4.054 1.813 -3.010 1.00 98.56 105 LEU A N 1
ATOM 822 C CA . LEU A 1 105 ? 3.069 1.714 -4.086 1.00 98.56 105 LEU A CA 1
ATOM 823 C C . LEU A 1 105 ? 2.821 3.065 -4.765 1.00 98.56 105 LEU A C 1
ATOM 825 O O . LEU A 1 105 ? 2.625 3.091 -5.979 1.00 98.56 105 LEU A O 1
ATOM 829 N N . ALA A 1 106 ? 2.833 4.175 -4.024 1.00 98.12 106 ALA A N 1
ATOM 830 C CA . ALA A 1 106 ? 2.693 5.504 -4.605 1.00 98.12 106 ALA A CA 1
ATOM 831 C C . ALA A 1 106 ? 3.897 5.880 -5.476 1.00 98.12 106 ALA A C 1
ATOM 833 O O . ALA A 1 106 ? 3.701 6.348 -6.594 1.00 98.12 106 ALA A O 1
ATOM 834 N N . SER A 1 107 ? 5.124 5.603 -5.023 1.00 96.75 107 SER A N 1
ATOM 835 C CA . SER A 1 107 ? 6.335 5.798 -5.833 1.00 96.75 107 SER A CA 1
ATOM 836 C C . SER A 1 107 ? 6.373 4.885 -7.064 1.00 96.75 107 SER A C 1
ATOM 838 O O . SER A 1 107 ? 6.790 5.315 -8.131 1.00 96.75 107 SER A O 1
ATOM 840 N N . CYS A 1 108 ? 5.896 3.644 -6.941 1.00 97.69 108 CYS A N 1
ATOM 841 C CA . CYS A 1 108 ? 5.883 2.656 -8.021 1.00 97.69 108 CYS A CA 1
ATOM 842 C C . CYS A 1 108 ? 4.789 2.911 -9.074 1.00 97.69 108 CYS A C 1
ATOM 844 O O . CYS A 1 108 ? 4.995 2.702 -10.269 1.00 97.69 108 CYS A O 1
ATOM 846 N N . CYS A 1 109 ? 3.593 3.322 -8.645 1.00 97.62 109 CYS A N 1
ATOM 847 C CA . CYS A 1 109 ? 2.416 3.416 -9.515 1.00 97.62 109 CYS A CA 1
ATOM 848 C C . CYS A 1 109 ? 1.994 4.852 -9.861 1.00 97.62 109 CYS A C 1
ATOM 850 O O . CYS A 1 109 ? 1.079 5.030 -10.682 1.00 97.62 109 CYS A O 1
ATOM 852 N N . GLU A 1 110 ? 2.633 5.845 -9.239 1.00 96.06 110 GLU A N 1
ATOM 853 C CA . GLU A 1 110 ? 2.438 7.278 -9.456 1.00 96.06 110 GLU A CA 1
ATOM 854 C C . GLU A 1 110 ? 0.945 7.661 -9.428 1.00 96.06 110 GLU A C 1
ATOM 856 O O . GLU A 1 110 ? 0.198 7.273 -8.527 1.00 96.06 110 GLU A O 1
ATOM 861 N N . GLU A 1 111 ? 0.454 8.370 -10.448 1.00 96.38 111 GLU A N 1
ATOM 862 C CA . GLU A 1 111 ? -0.936 8.831 -10.542 1.00 96.38 111 GLU A CA 1
ATOM 863 C C . GLU A 1 111 ? -1.977 7.701 -10.441 1.00 96.38 111 GLU A C 1
ATOM 865 O O . GLU A 1 111 ? -3.128 7.943 -10.068 1.00 96.38 111 GLU A O 1
ATOM 870 N N . SER A 1 112 ? -1.593 6.454 -10.741 1.00 97.88 112 SER A N 1
ATOM 871 C CA . SER A 1 112 ? -2.519 5.315 -10.763 1.00 97.88 112 SER A CA 1
ATOM 872 C C . SER A 1 112 ? -3.076 4.982 -9.376 1.00 97.88 112 SER A C 1
ATOM 874 O O . SER A 1 112 ? -4.164 4.419 -9.292 1.00 97.88 112 SER A O 1
ATOM 876 N N . ILE A 1 113 ? -2.369 5.323 -8.290 1.00 98.31 113 ILE A N 1
ATOM 877 C CA . ILE A 1 113 ? -2.823 5.035 -6.918 1.00 98.31 113 ILE A CA 1
ATOM 878 C C . ILE A 1 113 ? -3.888 6.024 -6.424 1.00 98.31 113 ILE A C 1
ATOM 880 O O . ILE A 1 113 ? -4.751 5.677 -5.613 1.00 98.31 113 ILE A O 1
ATOM 884 N N . VAL A 1 114 ? -3.864 7.256 -6.939 1.00 97.81 114 VAL A N 1
ATOM 885 C CA . VAL A 1 114 ? -4.652 8.394 -6.441 1.00 97.81 114 VAL A CA 1
ATOM 886 C C . VAL A 1 114 ? -6.164 8.108 -6.401 1.00 97.81 114 VAL A C 1
ATOM 888 O O . VAL A 1 114 ? -6.789 8.386 -5.369 1.00 97.81 114 VAL A O 1
ATOM 891 N N . PRO A 1 115 ? -6.790 7.510 -7.439 1.00 98.12 115 PRO A N 1
ATOM 892 C CA . PRO A 1 115 ? -8.221 7.201 -7.423 1.00 98.12 115 PRO A CA 1
ATOM 893 C C . PRO A 1 115 ? -8.624 6.174 -6.358 1.00 98.12 115 PRO A C 1
ATOM 895 O O . PRO A 1 115 ? -9.790 6.142 -5.967 1.00 98.12 115 PRO A O 1
ATOM 898 N N . HIS A 1 116 ? -7.685 5.348 -5.890 1.00 98.19 116 HIS A N 1
ATOM 899 C CA . HIS A 1 116 ? -7.936 4.314 -4.887 1.00 98.19 116 HIS A CA 1
ATOM 900 C C . HIS A 1 116 ? -7.842 4.852 -3.454 1.00 98.19 116 HIS A C 1
ATOM 902 O O . HIS A 1 116 ? -8.560 4.376 -2.579 1.00 98.19 116 HIS A O 1
ATOM 908 N N . VAL A 1 117 ? -7.002 5.865 -3.217 1.00 98.25 117 VAL A N 1
ATOM 909 C CA . VAL A 1 117 ? -6.752 6.426 -1.876 1.00 98.25 117 VAL A CA 1
ATOM 910 C C . VAL A 1 117 ? -7.651 7.625 -1.566 1.00 98.25 117 VAL A C 1
ATOM 912 O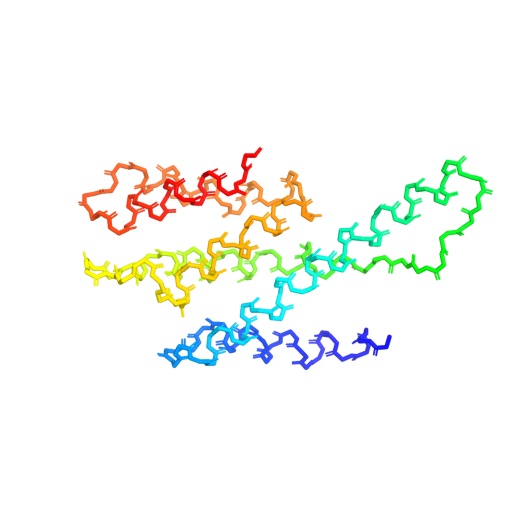 O . VAL A 1 117 ? -8.212 7.724 -0.473 1.00 98.25 117 VAL A O 1
ATOM 915 N N . LEU A 1 118 ? -7.847 8.536 -2.527 1.00 97.69 118 LEU A N 1
ATOM 916 C CA . LEU A 1 118 ? -8.582 9.784 -2.285 1.00 97.69 118 LEU A CA 1
ATOM 917 C C . LEU A 1 118 ? -10.018 9.624 -1.757 1.00 97.69 118 LEU A C 1
ATOM 919 O O . LEU A 1 118 ? -10.426 10.489 -0.974 1.00 97.69 118 LEU A O 1
ATOM 923 N N . PRO A 1 119 ? -10.814 8.608 -2.154 1.00 98.44 119 PRO A N 1
ATOM 924 C CA . PRO A 1 119 ? -12.147 8.418 -1.590 1.00 98.44 119 PRO A CA 1
ATOM 925 C C . PRO A 1 119 ? -12.116 8.274 -0.065 1.00 98.44 119 PRO A C 1
ATOM 927 O O . PRO A 1 119 ? -12.831 9.000 0.625 1.00 98.44 119 PRO A O 1
ATOM 930 N N . PHE A 1 120 ? -11.216 7.434 0.454 1.00 98.56 120 PHE A N 1
ATOM 931 C CA . PHE A 1 120 ? -11.057 7.220 1.891 1.00 98.56 120 PHE A CA 1
ATOM 932 C C . PHE A 1 120 ? -10.628 8.498 2.614 1.00 98.56 120 PHE A C 1
ATOM 934 O O . PHE A 1 120 ? -11.207 8.843 3.644 1.00 98.56 120 PHE A O 1
ATOM 941 N N . VAL A 1 121 ? -9.663 9.238 2.056 1.00 98.38 121 VAL A N 1
ATOM 942 C CA . VAL A 1 121 ? -9.184 10.500 2.644 1.00 98.38 121 VAL A CA 1
ATOM 943 C C . VAL A 1 121 ? -10.326 11.509 2.765 1.00 98.38 121 VAL A C 1
ATOM 945 O O . VAL A 1 121 ? -10.549 12.071 3.836 1.00 98.38 121 VAL A O 1
ATOM 948 N N . LYS A 1 122 ? -11.084 11.732 1.685 1.00 98.06 122 LYS A N 1
ATOM 949 C CA . LYS A 1 122 ? -12.194 12.701 1.673 1.00 98.06 122 LYS A CA 1
ATOM 950 C C . LYS A 1 122 ? -13.275 12.357 2.692 1.00 98.06 122 LYS A C 1
ATOM 952 O O . LYS A 1 122 ? -13.838 13.265 3.300 1.00 98.06 122 LYS A O 1
ATOM 957 N N . GLU A 1 123 ? -13.555 11.071 2.857 1.00 98.38 123 GLU A N 1
ATOM 958 C CA . GLU A 1 123 ? -14.540 10.575 3.812 1.00 98.38 123 GLU A CA 1
ATOM 959 C C . GLU A 1 123 ? -14.057 10.717 5.262 1.00 98.38 123 GLU A C 1
ATOM 961 O O . GLU A 1 123 ? -14.829 11.125 6.130 1.00 98.38 123 GLU A O 1
ATOM 966 N N . ASN A 1 124 ? -12.773 10.455 5.528 1.00 98.44 124 ASN A N 1
ATOM 967 C CA . ASN A 1 124 ? -12.288 10.238 6.891 1.00 98.44 124 ASN A CA 1
ATOM 968 C C . ASN A 1 124 ? -11.442 11.371 7.488 1.00 98.44 124 ASN A C 1
ATOM 970 O O . ASN A 1 124 ? -11.249 11.402 8.701 1.00 98.44 124 ASN A O 1
ATOM 974 N N . ILE A 1 125 ? -11.015 12.370 6.710 1.00 97.69 125 ILE A N 1
ATOM 975 C CA . ILE A 1 125 ? -10.162 13.473 7.204 1.00 97.69 125 ILE A CA 1
ATOM 976 C C . ILE A 1 125 ? -10.799 14.311 8.333 1.00 97.69 125 ILE A C 1
ATOM 978 O O . ILE A 1 125 ? -10.110 15.011 9.072 1.00 97.69 125 ILE A O 1
ATOM 982 N N . LYS A 1 126 ? -12.126 14.240 8.497 1.00 97.69 126 LYS A N 1
ATOM 983 C CA . LYS A 1 126 ? -12.885 14.877 9.592 1.00 97.69 126 LYS A CA 1
ATOM 984 C C . LYS A 1 126 ? -13.635 13.863 10.468 1.00 97.69 126 LYS A C 1
ATOM 986 O O . LYS A 1 126 ? -14.561 14.253 11.175 1.00 97.69 126 LYS A O 1
ATOM 991 N N . ASN A 1 127 ? -13.277 12.581 10.402 1.00 98.38 127 ASN A N 1
ATOM 992 C CA . ASN A 1 127 ? -13.943 11.522 11.156 1.00 98.38 127 ASN A CA 1
ATOM 993 C C . ASN A 1 127 ? -13.833 11.776 12.678 1.00 98.38 127 ASN A C 1
ATOM 995 O O . ASN A 1 127 ? -12.748 12.117 13.161 1.00 98.38 127 ASN A O 1
ATOM 999 N N . PRO A 1 128 ? -14.928 11.654 13.454 1.00 97.81 128 PRO A N 1
ATOM 1000 C CA . PRO A 1 128 ? -14.867 11.767 14.911 1.00 97.81 128 PRO A CA 1
ATOM 1001 C C . PRO A 1 128 ? -13.951 10.719 15.558 1.00 97.81 128 PRO A C 1
ATOM 1003 O O . PRO A 1 128 ? -13.325 11.021 16.573 1.00 97.81 128 PRO A O 1
ATOM 1006 N N . ASP A 1 129 ? -13.837 9.524 14.972 1.00 97.75 129 ASP A N 1
ATOM 1007 C CA . ASP A 1 129 ? -12.863 8.520 15.390 1.00 97.75 129 ASP A CA 1
ATOM 1008 C C . ASP A 1 129 ? -11.455 8.948 14.961 1.00 97.75 129 ASP A C 1
ATOM 1010 O O . ASP A 1 129 ? -11.178 9.196 13.782 1.00 97.75 129 ASP A O 1
ATOM 1014 N N . TRP A 1 130 ? -10.556 9.050 15.939 1.00 97.00 130 TRP A N 1
ATOM 1015 C CA . TRP A 1 130 ? -9.189 9.494 15.718 1.00 97.00 130 TRP A CA 1
ATOM 1016 C C . TRP A 1 130 ? -8.388 8.524 14.853 1.00 97.00 130 TRP A C 1
ATOM 1018 O O . TRP A 1 130 ? -7.578 9.004 14.065 1.00 97.00 130 TRP A O 1
ATOM 1028 N N . ARG A 1 131 ? -8.670 7.217 14.917 1.00 97.25 131 ARG A N 1
ATOM 1029 C CA . ARG A 1 131 ? -7.970 6.195 14.125 1.00 97.25 131 ARG A CA 1
ATOM 1030 C C . ARG A 1 131 ? -8.181 6.395 12.632 1.00 97.25 131 ARG A C 1
ATOM 1032 O O . ARG A 1 131 ? -7.234 6.447 11.853 1.00 97.25 131 ARG A O 1
ATOM 1039 N N . TYR A 1 132 ? -9.433 6.618 12.236 1.00 98.38 132 TYR A N 1
ATOM 1040 C CA . TYR A 1 132 ? -9.796 6.919 10.849 1.00 98.38 132 TYR A CA 1
ATOM 1041 C C . TYR A 1 132 ? -9.247 8.264 10.386 1.00 98.38 132 TYR A C 1
ATOM 1043 O O . TYR A 1 132 ? -8.802 8.396 9.247 1.00 98.38 132 TYR A O 1
ATOM 1051 N N . ARG A 1 133 ? -9.274 9.269 11.264 1.00 98.12 133 ARG A N 1
ATOM 1052 C CA . ARG A 1 133 ? -8.745 10.600 10.959 1.00 98.12 133 ARG A CA 1
ATOM 1053 C C . ARG A 1 133 ? -7.237 10.575 10.715 1.00 98.12 133 ARG A C 1
ATOM 1055 O O . ARG A 1 133 ? -6.761 11.200 9.772 1.00 98.12 133 ARG A O 1
ATOM 1062 N N . ASP A 1 134 ? -6.512 9.860 11.566 1.00 96.88 134 ASP A N 1
ATOM 1063 C CA . ASP A 1 134 ? -5.068 9.678 11.475 1.00 96.88 134 ASP A CA 1
ATOM 1064 C C . ASP A 1 134 ? -4.691 8.819 10.261 1.00 96.88 134 ASP A C 1
ATOM 1066 O O . ASP A 1 134 ? -3.879 9.239 9.441 1.00 96.88 134 ASP A O 1
ATOM 1070 N N . ALA A 1 135 ? -5.399 7.708 10.035 1.00 98.19 135 ALA A N 1
ATOM 1071 C CA . ALA A 1 135 ? -5.229 6.882 8.842 1.00 98.19 135 ALA A CA 1
ATOM 1072 C C . ALA A 1 135 ? -5.463 7.685 7.551 1.00 98.19 135 ALA A C 1
ATOM 1074 O O . ALA A 1 135 ? -4.749 7.501 6.569 1.00 98.19 135 ALA A O 1
ATOM 1075 N N . ALA A 1 136 ? -6.441 8.601 7.534 1.00 98.38 136 ALA A N 1
ATOM 1076 C CA . ALA A 1 136 ? -6.693 9.476 6.390 1.00 98.38 136 ALA A CA 1
ATOM 1077 C C . ALA A 1 136 ? -5.557 10.480 6.153 1.00 98.38 136 ALA A C 1
ATOM 1079 O O . ALA A 1 136 ? -5.222 10.749 5.000 1.00 98.38 136 ALA A O 1
ATOM 1080 N N . LEU A 1 137 ? -4.966 11.031 7.219 1.00 97.75 137 LEU A N 1
ATOM 1081 C CA . LEU A 1 137 ? -3.792 11.901 7.122 1.00 97.75 137 LEU A CA 1
ATOM 1082 C C . LEU A 1 137 ? -2.573 11.134 6.613 1.00 97.75 137 LEU A C 1
ATOM 1084 O O . LEU A 1 137 ? -1.923 11.602 5.681 1.00 97.75 137 LEU A O 1
ATOM 1088 N N . MET A 1 138 ? -2.309 9.955 7.179 1.00 97.62 138 MET A N 1
ATOM 1089 C CA . MET A 1 138 ? -1.215 9.081 6.767 1.00 97.62 138 MET A CA 1
ATOM 1090 C C . MET A 1 138 ? -1.365 8.687 5.298 1.00 97.62 138 MET A C 1
ATOM 1092 O O . MET A 1 138 ? -0.477 8.959 4.502 1.00 97.62 138 MET A O 1
ATOM 1096 N N . ALA A 1 139 ? -2.531 8.165 4.903 1.00 98.19 139 ALA A N 1
ATOM 1097 C CA . ALA A 1 139 ? -2.791 7.756 3.526 1.00 98.19 139 ALA A CA 1
ATOM 1098 C C . ALA A 1 139 ? -2.686 8.917 2.528 1.00 98.19 139 ALA A C 1
ATOM 1100 O O . ALA A 1 139 ? -2.206 8.723 1.415 1.00 98.19 139 ALA A O 1
ATOM 1101 N N . PHE A 1 140 ? -3.117 10.124 2.913 1.00 97.81 140 PHE A N 1
ATOM 1102 C CA . PHE A 1 140 ? -2.925 11.314 2.089 1.00 97.81 140 PHE A CA 1
ATOM 1103 C C . PHE A 1 140 ? -1.445 11.678 1.957 1.00 97.81 140 PHE A C 1
ATOM 1105 O O . PHE A 1 140 ? -0.995 11.932 0.847 1.00 97.81 140 PHE A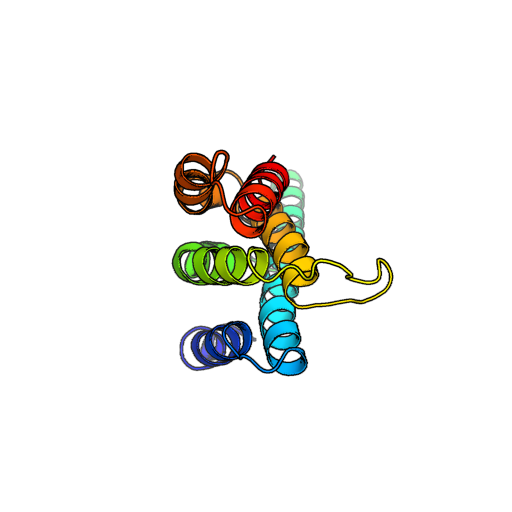 O 1
ATOM 1112 N N . GLY A 1 141 ? -0.695 11.675 3.061 1.00 97.12 141 GLY A N 1
ATOM 1113 C CA . GLY A 1 141 ? 0.741 11.949 3.061 1.00 97.12 141 GLY A CA 1
ATOM 1114 C C . GLY A 1 141 ? 1.551 10.924 2.269 1.00 97.12 141 GLY A C 1
ATOM 1115 O O . GLY A 1 141 ? 2.524 11.299 1.627 1.00 97.12 141 GLY A O 1
ATOM 1116 N N . SER A 1 142 ? 1.125 9.658 2.257 1.00 96.38 142 SER A N 1
ATOM 1117 C CA . SER A 1 142 ? 1.803 8.583 1.529 1.00 96.38 142 SER A CA 1
ATOM 1118 C C . SER A 1 142 ? 1.734 8.708 0.006 1.00 96.38 142 SER A C 1
ATOM 1120 O O . SER A 1 142 ? 2.518 8.054 -0.669 1.00 96.38 142 SER A O 1
ATOM 1122 N N . ILE A 1 143 ? 0.794 9.490 -0.537 1.00 95.31 143 ILE A N 1
ATOM 1123 C CA . ILE A 1 143 ? 0.593 9.651 -1.988 1.00 95.31 143 ILE A CA 1
ATOM 1124 C C . ILE A 1 143 ? 1.027 11.030 -2.519 1.00 95.31 143 ILE A C 1
ATOM 1126 O O . ILE A 1 143 ? 0.616 11.406 -3.620 1.00 95.31 143 ILE A O 1
ATOM 1130 N N . LEU A 1 144 ? 1.777 11.800 -1.721 1.00 86.88 144 LEU A N 1
ATOM 1131 C CA . LEU A 1 144 ? 2.377 13.089 -2.101 1.00 86.88 144 LEU A CA 1
ATOM 1132 C C . LEU A 1 144 ? 3.788 12.896 -2.657 1.00 86.88 144 LEU A C 1
ATOM 1134 O O . LEU A 1 144 ? 4.127 13.661 -3.586 1.00 86.88 144 LEU A O 1
#

Organism: NCBI:txid1563983

Foldseek 3Di:
DCVVCVPPDVVVCLLVQCQDPPFVSVLVSLVVLLVLLVVLLVQVVQCVVCVVVVHHRPDHRPCSLLVCLLSLLVSLLVLQLPDDPDDDPPDDTSNNSSLSSLLSSLSRNPPSNCVVLVVQLVVQCPPPDVSSVRSSVSNVVSND

pLDDT: mean 95.49, std 4.91, range [64.12, 98.75]

Sequence (144 aa):
FMEPYMGPALFPITLEAMRSDIDEVALQGIEFWSNVADEEVDLSMEEGEAHEGGRPPSKVSRYYAKGALMYLVPVLIEKLTKQEEFDDEDDWNPSKSAGVCLMLLASCCEESIVPHVLPFVKENIKNPDWRYRDAALMAFGSIL

InterPro domains:
  IPR011989 Armadillo-like helical [G3DSA:1.25.10.10] (1-144)
  IPR016024 Armadillo-type fold [SSF48371] (1-144)
  IPR040122 Importin beta family [PTHR10527] (1-144)

Secondary structure (DSSP, 8-state):
--HHHIIIIIHHHHHHHHH-SSHHHHHHHHHHHHHHHHHHHHHHHHHHHHHHTTS--SS----HHHHHHHHHHHHHHHHHT---TT--TT---HHHHHHHHHHHHHHHHGGGGHHHHHHHHHHHTT-SSHHHHHHHHHHHHTT-